Protein AF-A0A4S0Q0R1-F1 (afdb_monomer_lite)

Radius of gyration: 21.29 Å; chains: 1; bounding box: 34×56×40 Å

Structure (mmCIF, N/CA/C/O backbone):
data_AF-A0A4S0Q0R1-F1
#
_entry.id   AF-A0A4S0Q0R1-F1
#
loop_
_atom_site.group_PDB
_atom_site.id
_atom_site.type_symbol
_atom_site.label_atom_id
_atom_site.label_alt_id
_atom_site.label_comp_id
_atom_site.label_asym_id
_atom_site.label_entity_id
_atom_site.label_seq_id
_atom_site.pdbx_PDB_ins_code
_atom_site.Cartn_x
_atom_site.Cartn_y
_atom_site.Cartn_z
_atom_site.occupancy
_atom_site.B_iso_or_equiv
_atom_site.auth_seq_id
_atom_site.auth_comp_id
_atom_site.auth_asym_id
_atom_site.auth_atom_id
_atom_site.pdbx_PDB_model_num
ATOM 1 N N . GLU A 1 1 ? 9.902 -8.182 1.689 1.00 87.88 1 GLU A N 1
ATOM 2 C CA . GLU A 1 1 ? 8.488 -8.501 1.395 1.00 87.88 1 GLU A CA 1
ATOM 3 C C . GLU A 1 1 ? 7.601 -7.712 2.350 1.00 87.88 1 GLU A C 1
ATOM 5 O O . GLU A 1 1 ? 8.121 -7.197 3.335 1.00 87.88 1 GLU A O 1
ATOM 10 N N . LEU A 1 2 ? 6.324 -7.521 2.020 1.00 96.25 2 LEU A N 1
ATOM 11 C CA . LEU A 1 2 ? 5.336 -6.902 2.900 1.00 96.25 2 LEU A CA 1
ATOM 12 C C . LEU A 1 2 ? 4.499 -7.987 3.577 1.00 96.25 2 LEU A C 1
ATOM 14 O O . LEU A 1 2 ? 4.025 -8.912 2.921 1.00 96.25 2 LEU A O 1
ATOM 18 N N . GLU A 1 3 ? 4.279 -7.810 4.874 1.00 95.31 3 GLU A N 1
ATOM 19 C CA . GLU A 1 3 ? 3.415 -8.641 5.714 1.00 95.31 3 GLU A CA 1
ATOM 20 C C . GLU A 1 3 ? 2.439 -7.719 6.448 1.00 95.31 3 GLU A C 1
ATOM 22 O O . GLU A 1 3 ? 2.584 -7.415 7.631 1.00 95.31 3 GLU A O 1
ATOM 27 N N . GLY A 1 4 ? 1.487 -7.153 5.709 1.00 94.00 4 GLY A N 1
ATOM 28 C CA . GLY A 1 4 ? 0.508 -6.226 6.261 1.00 94.00 4 GLY A CA 1
ATOM 29 C C . GLY A 1 4 ? -0.904 -6.680 5.956 1.00 94.00 4 GLY A C 1
ATOM 30 O O . GLY A 1 4 ? -1.139 -7.284 4.927 1.00 94.00 4 GLY A O 1
ATOM 31 N N . HIS A 1 5 ? -1.866 -6.288 6.790 1.00 94.19 5 HIS A N 1
ATOM 32 C CA . HIS A 1 5 ? -3.262 -6.737 6.692 1.00 94.19 5 HIS A CA 1
ATOM 33 C C . HIS A 1 5 ? -3.890 -6.686 5.288 1.00 94.19 5 HIS A C 1
ATOM 35 O O . HIS A 1 5 ? -4.716 -7.535 4.981 1.00 94.19 5 HIS A O 1
ATOM 41 N N . LYS A 1 6 ? -3.514 -5.705 4.452 1.00 94.69 6 LYS A N 1
ATOM 42 C CA . LYS A 1 6 ? -4.056 -5.542 3.089 1.00 94.69 6 LYS A CA 1
ATOM 43 C C . LYS A 1 6 ? -3.083 -5.940 1.982 1.00 94.69 6 LYS A C 1
ATOM 45 O O . LYS A 1 6 ? -3.478 -6.491 0.956 1.00 94.69 6 LYS A O 1
ATOM 50 N N . LEU A 1 7 ? -1.805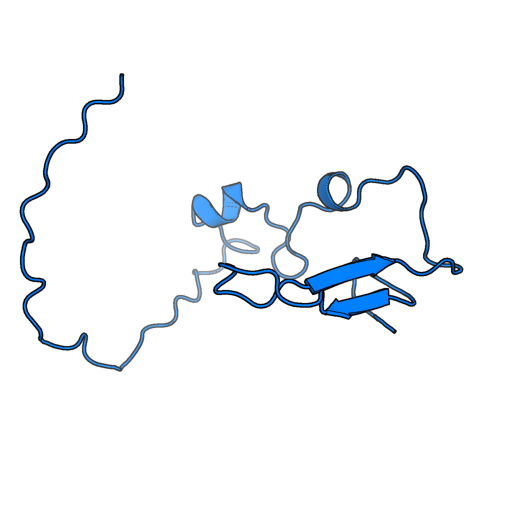 -5.598 2.156 1.00 95.69 7 LEU A N 1
ATOM 51 C CA . LEU A 1 7 ? -0.766 -5.776 1.146 1.00 95.69 7 LEU A CA 1
ATOM 52 C C . LEU A 1 7 ? 0.233 -6.819 1.634 1.00 95.69 7 LEU A C 1
ATOM 54 O O . LEU A 1 7 ? 0.849 -6.651 2.686 1.00 95.69 7 LEU A O 1
ATOM 58 N N . HIS A 1 8 ? 0.415 -7.851 0.819 1.00 95.31 8 HIS A N 1
ATOM 59 C CA . HIS A 1 8 ? 1.277 -8.987 1.113 1.00 95.31 8 HIS A CA 1
ATOM 60 C C . HIS A 1 8 ? 2.249 -9.246 -0.047 1.00 95.31 8 HIS A C 1
ATOM 62 O O . HIS A 1 8 ? 2.043 -8.761 -1.169 1.00 95.31 8 HIS A O 1
ATOM 68 N N . GLY A 1 9 ? 3.299 -10.017 0.226 1.00 96.31 9 GLY A N 1
ATOM 69 C CA . GLY A 1 9 ? 4.239 -10.522 -0.775 1.00 96.31 9 GLY A CA 1
ATOM 70 C C . GLY A 1 9 ? 5.320 -9.523 -1.184 1.00 96.31 9 GLY A C 1
ATOM 71 O O . GLY A 1 9 ? 5.652 -8.578 -0.461 1.00 96.31 9 GLY A O 1
ATOM 72 N N . ARG A 1 10 ? 5.919 -9.738 -2.354 1.00 97.62 10 ARG A N 1
ATOM 73 C CA . ARG A 1 10 ? 6.999 -8.911 -2.899 1.00 97.62 10 ARG A CA 1
ATOM 74 C C . ARG A 1 10 ? 6.472 -7.660 -3.586 1.00 97.62 10 ARG A C 1
ATOM 76 O O . ARG A 1 10 ? 5.479 -7.679 -4.321 1.00 97.62 10 ARG A O 1
ATOM 83 N N . TRP A 1 11 ? 7.207 -6.581 -3.336 1.00 97.50 11 TRP A N 1
ATOM 84 C CA . TRP A 1 11 ? 7.016 -5.254 -3.899 1.00 97.50 11 TRP A CA 1
ATOM 85 C C . TRP A 1 11 ? 8.380 -4.637 -4.196 1.00 97.50 11 TRP A C 1
ATOM 87 O O . TRP A 1 11 ? 9.335 -4.831 -3.441 1.00 97.50 11 TRP A O 1
ATOM 97 N N . HIS A 1 12 ? 8.451 -3.855 -5.266 1.00 97.44 12 HIS A N 1
ATOM 98 C CA . HIS A 1 12 ? 9.627 -3.086 -5.648 1.00 97.44 12 HIS A CA 1
ATOM 99 C C . HIS A 1 12 ? 9.364 -1.599 -5.446 1.00 97.44 12 HIS A C 1
ATOM 101 O O . HIS A 1 12 ? 8.348 -1.085 -5.909 1.00 97.44 12 HIS A O 1
ATOM 107 N N . LEU A 1 13 ? 10.296 -0.903 -4.795 1.00 97.44 13 LEU A N 1
ATOM 108 C CA . LEU A 1 13 ? 10.290 0.551 -4.681 1.00 97.44 13 LEU A CA 1
ATOM 109 C C . LEU A 1 13 ? 11.439 1.108 -5.529 1.00 97.44 13 LEU A C 1
ATOM 111 O O . LEU A 1 13 ? 12.606 1.008 -5.156 1.00 97.44 13 LEU A O 1
ATOM 115 N N . VAL A 1 14 ? 11.111 1.645 -6.701 1.00 96.75 14 VAL A N 1
ATOM 116 C CA . VAL A 1 14 ? 12.080 2.079 -7.714 1.00 96.75 14 VAL A CA 1
ATOM 117 C C . VAL A 1 14 ? 12.163 3.597 -7.720 1.00 96.75 14 VAL A C 1
ATOM 119 O O . VAL A 1 14 ? 11.168 4.273 -7.978 1.00 96.75 14 VAL A O 1
ATOM 122 N N . ARG A 1 15 ? 13.352 4.149 -7.473 1.00 95.44 15 ARG A N 1
ATOM 123 C CA . ARG A 1 15 ? 13.596 5.586 -7.637 1.00 95.44 15 ARG A CA 1
ATOM 124 C C . ARG A 1 15 ? 13.796 5.899 -9.112 1.00 95.44 15 ARG A C 1
ATOM 126 O O . ARG A 1 15 ? 14.664 5.312 -9.757 1.00 95.44 15 ARG A O 1
ATOM 133 N N . LEU A 1 16 ? 13.027 6.842 -9.638 1.00 94.69 16 LEU A N 1
ATOM 134 C CA . LEU A 1 16 ? 13.239 7.343 -10.988 1.00 94.69 16 LEU A CA 1
ATOM 135 C C . LEU A 1 16 ? 14.443 8.282 -11.024 1.00 94.69 16 LEU A C 1
ATOM 137 O O . LEU A 1 16 ? 14.721 9.013 -10.070 1.00 94.69 16 LEU A O 1
ATOM 141 N N . LYS A 1 17 ? 15.155 8.277 -12.153 1.00 92.94 17 LYS A N 1
ATOM 142 C CA . LYS A 1 17 ? 16.209 9.259 -12.403 1.00 92.94 17 LYS A CA 1
ATOM 143 C C . LYS A 1 17 ? 15.572 10.656 -12.476 1.00 92.94 17 LYS A C 1
ATOM 145 O O . LYS A 1 17 ? 14.641 10.818 -13.269 1.00 92.94 17 LYS A O 1
ATOM 150 N N . PRO A 1 18 ? 16.075 11.646 -11.717 1.00 92.81 18 PRO A N 1
ATOM 151 C CA . PRO A 1 18 ? 15.564 13.010 -11.780 1.00 92.81 18 PRO A CA 1
ATOM 152 C C . PRO A 1 18 ? 15.642 13.567 -13.202 1.00 92.81 18 PRO A C 1
ATOM 154 O O . PRO A 1 18 ? 16.668 13.421 -13.877 1.00 92.81 18 PRO A O 1
ATOM 157 N N . ARG A 1 19 ? 14.567 14.208 -13.661 1.00 90.44 19 ARG A N 1
ATOM 158 C CA . ARG A 1 19 ? 14.535 14.935 -14.939 1.00 90.44 19 ARG A CA 1
ATOM 159 C C . ARG A 1 19 ? 14.857 16.415 -14.724 1.00 90.44 19 ARG A C 1
ATOM 161 O O . ARG A 1 19 ? 14.694 16.947 -13.628 1.00 90.44 19 ARG A O 1
ATOM 168 N N . SER A 1 20 ? 15.316 17.094 -15.778 1.00 90.38 20 SER A N 1
ATOM 169 C CA . SER A 1 20 ? 15.576 18.540 -15.716 1.00 90.38 20 SER A CA 1
ATOM 170 C C . SER A 1 20 ? 14.318 19.290 -15.261 1.00 90.38 20 SER A C 1
ATOM 172 O O . SER A 1 20 ? 13.241 19.085 -15.817 1.00 90.38 20 SER A O 1
ATOM 174 N N . GLY A 1 21 ? 14.452 20.131 -14.233 1.00 89.88 21 GLY A N 1
ATOM 175 C CA . GLY A 1 21 ? 13.346 20.896 -13.647 1.00 89.88 21 GLY A CA 1
ATOM 176 C C . GLY A 1 21 ? 12.537 20.171 -12.562 1.00 89.88 21 GLY A C 1
ATOM 177 O O . GLY A 1 21 ? 11.730 20.817 -11.890 1.00 89.88 21 GLY A O 1
ATOM 178 N N . GLU A 1 22 ? 12.760 18.874 -12.322 1.00 89.25 22 GLU A N 1
ATOM 179 C CA . GLU A 1 22 ? 12.135 18.178 -11.194 1.00 89.25 22 GLU A CA 1
ATOM 180 C C . GLU A 1 22 ? 12.792 18.581 -9.870 1.00 89.25 22 GLU A C 1
ATOM 182 O O . GLU A 1 22 ? 14.008 18.523 -9.702 1.00 89.25 22 GLU A O 1
ATOM 187 N N . LYS A 1 23 ? 11.963 18.988 -8.903 1.00 88.25 23 LYS A N 1
ATOM 188 C CA . LYS A 1 23 ? 12.410 19.404 -7.562 1.00 88.25 23 LYS A CA 1
ATOM 189 C C . LYS A 1 23 ? 12.257 18.314 -6.500 1.00 88.25 23 LYS A C 1
ATOM 191 O O . LYS A 1 23 ? 12.637 18.532 -5.355 1.00 88.25 23 LYS A O 1
ATOM 196 N N . ARG A 1 24 ? 11.619 17.191 -6.837 1.00 90.19 24 ARG A N 1
ATOM 197 C CA . ARG A 1 24 ? 11.265 16.117 -5.902 1.00 90.19 24 ARG A CA 1
ATOM 198 C C . ARG A 1 24 ? 11.788 14.783 -6.404 1.00 90.19 24 ARG A C 1
ATOM 200 O O . ARG A 1 24 ? 11.903 14.573 -7.606 1.00 90.19 24 ARG A O 1
ATOM 207 N N . ASP A 1 25 ? 12.035 13.883 -5.462 1.00 92.88 25 ASP A N 1
ATOM 208 C CA . ASP A 1 25 ? 12.358 12.496 -5.762 1.00 92.88 25 ASP A CA 1
ATOM 209 C C . ASP A 1 25 ? 11.085 11.720 -6.102 1.00 92.88 25 ASP A C 1
ATOM 211 O O . ASP A 1 25 ? 10.206 11.544 -5.256 1.00 92.88 25 ASP A O 1
ATOM 215 N N . ASN A 1 26 ? 11.003 11.241 -7.342 1.00 94.38 26 ASN A N 1
ATOM 216 C CA . ASN A 1 26 ? 9.894 10.425 -7.818 1.00 94.38 26 ASN A CA 1
ATOM 217 C C . ASN A 1 26 ? 10.204 8.937 -7.619 1.00 94.38 26 ASN A C 1
ATOM 219 O O . ASN A 1 26 ? 11.252 8.444 -8.043 1.00 94.38 26 ASN A O 1
ATOM 223 N N . TRP A 1 27 ? 9.271 8.216 -7.003 1.00 96.19 27 TRP A N 1
ATOM 224 C CA . TRP A 1 27 ? 9.380 6.784 -6.733 1.00 96.19 27 TRP A CA 1
ATOM 225 C C . TRP A 1 27 ? 8.182 6.039 -7.315 1.00 96.19 27 TRP A C 1
ATOM 227 O O . TRP A 1 27 ? 7.060 6.541 -7.289 1.00 96.19 27 TRP A O 1
ATOM 237 N N . LEU A 1 28 ? 8.420 4.827 -7.807 1.00 97.00 28 LEU A N 1
ATOM 238 C CA . LEU A 1 28 ? 7.391 3.892 -8.241 1.00 97.00 28 LEU A CA 1
ATOM 239 C C . LEU A 1 28 ? 7.333 2.723 -7.265 1.00 97.00 28 LEU A C 1
ATOM 241 O O . LEU A 1 28 ? 8.358 2.107 -6.980 1.00 97.00 28 LEU A O 1
ATOM 245 N N . LEU A 1 29 ? 6.136 2.404 -6.783 1.00 96.88 29 LEU 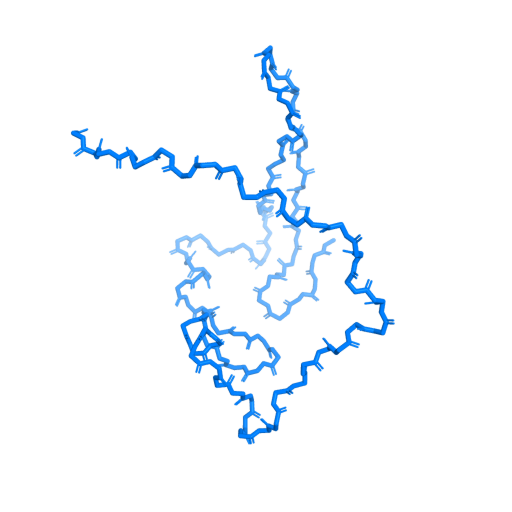A N 1
ATOM 246 C CA . LEU A 1 29 ? 5.864 1.185 -6.029 1.00 96.88 29 LEU A CA 1
ATOM 247 C C . LEU A 1 29 ? 5.187 0.183 -6.970 1.00 96.88 29 LEU A C 1
ATOM 249 O O . LEU A 1 29 ? 4.099 0.450 -7.471 1.00 96.88 29 LEU A O 1
ATOM 253 N N . ILE A 1 30 ? 5.836 -0.950 -7.227 1.00 96.19 30 ILE A N 1
ATOM 254 C CA . ILE A 1 30 ? 5.412 -1.940 -8.225 1.00 96.19 30 ILE A CA 1
ATOM 255 C C . ILE A 1 30 ? 5.213 -3.290 -7.534 1.00 96.19 30 ILE A C 1
ATOM 257 O O . ILE A 1 30 ? 6.099 -3.749 -6.810 1.00 96.19 30 ILE A O 1
ATOM 261 N N . LYS A 1 31 ? 4.063 -3.938 -7.755 1.00 96.19 31 LYS A N 1
ATOM 262 C CA . LYS A 1 31 ? 3.797 -5.296 -7.259 1.00 96.19 31 LYS A CA 1
ATOM 263 C C . LYS A 1 31 ? 4.613 -6.307 -8.067 1.00 96.19 31 LYS A C 1
ATOM 265 O O . LYS A 1 31 ? 4.577 -6.273 -9.294 1.00 96.19 31 LYS A O 1
ATOM 270 N N . SER A 1 32 ? 5.331 -7.202 -7.393 1.00 96.25 32 SER A N 1
ATOM 271 C CA . SER A 1 32 ? 6.019 -8.313 -8.063 1.00 96.25 32 SER A CA 1
ATOM 272 C C . SER A 1 32 ? 5.030 -9.406 -8.465 1.00 96.25 32 SER A C 1
ATOM 274 O O . SER A 1 32 ? 4.0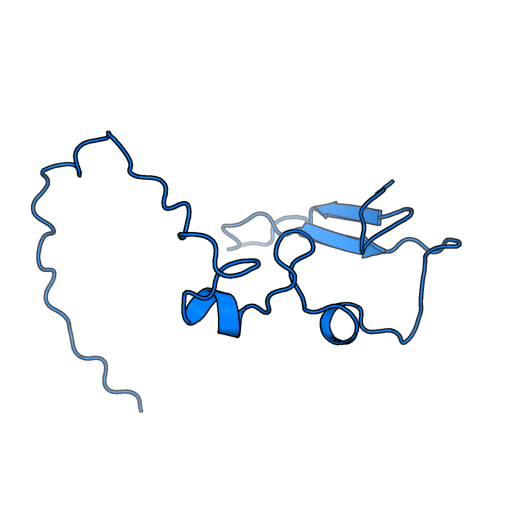34 -9.615 -7.768 1.00 96.25 32 SER A O 1
ATOM 276 N N . ASP A 1 33 ? 5.345 -10.136 -9.533 1.00 95.56 33 ASP A N 1
ATOM 277 C CA . ASP A 1 33 ? 4.616 -11.346 -9.912 1.00 95.56 33 ASP A CA 1
ATOM 278 C C . ASP A 1 33 ? 4.949 -12.478 -8.923 1.00 95.56 33 ASP A C 1
ATOM 280 O O . ASP A 1 33 ? 6.082 -12.965 -8.844 1.00 95.56 33 ASP A O 1
ATOM 284 N N . ASP A 1 34 ? 3.995 -12.787 -8.047 1.00 95.38 34 ASP A N 1
ATOM 285 C CA . ASP A 1 34 ? 4.109 -13.794 -6.996 1.00 95.38 34 ASP A CA 1
ATOM 286 C C . ASP A 1 34 ? 2.722 -14.306 -6.578 1.00 95.38 34 ASP A C 1
ATOM 288 O O . ASP A 1 34 ? 1.695 -13.850 -7.075 1.00 95.38 34 ASP A O 1
ATOM 292 N N . ALA A 1 35 ? 2.685 -15.226 -5.612 1.00 95.12 35 ALA A N 1
ATOM 293 C CA . ALA A 1 35 ? 1.445 -15.827 -5.122 1.00 95.12 35 ALA A CA 1
ATOM 294 C C . ALA A 1 35 ? 0.437 -14.830 -4.506 1.00 95.12 35 ALA A C 1
ATOM 296 O O . ALA A 1 35 ? -0.736 -15.160 -4.375 1.00 95.12 35 ALA A O 1
ATOM 297 N N . ALA A 1 36 ? 0.871 -13.628 -4.112 1.00 93.25 36 ALA A N 1
ATOM 298 C CA . ALA A 1 36 ? 0.012 -12.577 -3.568 1.00 93.25 36 ALA A CA 1
ATOM 299 C C . ALA A 1 36 ? -0.427 -11.552 -4.635 1.00 93.25 36 ALA A C 1
ATOM 301 O O . ALA A 1 36 ? -1.148 -10.602 -4.313 1.00 93.25 36 ALA A O 1
ATOM 302 N N . ALA A 1 37 ? 0.024 -11.687 -5.888 1.00 94.12 37 ALA A N 1
ATOM 303 C CA . ALA A 1 37 ? -0.424 -10.852 -6.994 1.00 94.12 37 ALA A CA 1
ATOM 304 C C . ALA A 1 37 ? -1.877 -11.188 -7.363 1.00 94.12 37 ALA A C 1
ATOM 306 O O . ALA A 1 37 ? -2.242 -12.347 -7.536 1.00 94.12 37 ALA A O 1
ATOM 307 N N . ARG A 1 38 ? -2.711 -10.150 -7.489 1.00 91.69 38 ARG A N 1
ATOM 308 C CA . ARG A 1 38 ? -4.145 -10.266 -7.794 1.00 91.69 38 ARG A CA 1
ATOM 309 C C . ARG A 1 38 ? -4.504 -9.380 -8.992 1.00 91.69 38 ARG A C 1
ATOM 311 O O . ARG A 1 38 ? -4.887 -8.224 -8.802 1.00 91.69 38 ARG A O 1
ATOM 318 N N . PRO A 1 39 ? -4.304 -9.856 -10.235 1.00 89.44 39 PRO A N 1
ATOM 319 C CA . PRO A 1 39 ? -4.618 -9.084 -11.434 1.00 89.44 39 PRO A CA 1
ATOM 320 C C . PRO A 1 39 ? -6.123 -8.807 -11.545 1.00 89.44 39 PRO A C 1
ATOM 322 O O . PRO A 1 39 ? -6.937 -9.698 -11.334 1.00 89.44 39 PRO A O 1
ATOM 325 N N . GLY A 1 40 ? -6.498 -7.577 -11.905 1.00 89.62 40 GLY A N 1
ATOM 326 C CA . GLY A 1 40 ? -7.903 -7.182 -12.094 1.00 89.62 40 GLY A CA 1
ATOM 327 C C . GLY A 1 40 ? -8.655 -6.816 -10.810 1.00 89.62 40 GLY A C 1
ATOM 328 O O . GLY A 1 40 ? -9.775 -6.315 -10.885 1.00 89.62 40 GLY A O 1
ATOM 329 N N . GLU A 1 41 ? -8.038 -6.998 -9.644 1.00 91.00 41 GLU A N 1
ATOM 330 C CA . GLU A 1 41 ? -8.585 -6.550 -8.368 1.00 91.00 41 GLU A CA 1
ATOM 331 C C . GLU A 1 41 ? -8.107 -5.138 -8.010 1.00 91.00 41 GLU A C 1
ATOM 333 O O . GLU A 1 41 ? -6.942 -4.783 -8.193 1.00 91.00 41 GLU A O 1
ATOM 338 N N . ASP A 1 42 ? -9.014 -4.333 -7.455 1.00 93.00 42 ASP A N 1
ATOM 339 C CA . ASP A 1 42 ? -8.717 -2.988 -6.964 1.00 93.00 42 ASP A CA 1
ATOM 340 C C . ASP A 1 42 ? -8.857 -2.953 -5.440 1.00 93.00 42 ASP A C 1
ATOM 342 O O . ASP A 1 42 ? -9.951 -2.796 -4.887 1.00 93.00 42 ASP A O 1
ATOM 346 N N . ILE A 1 43 ? -7.720 -3.094 -4.756 1.00 93.31 43 ILE A N 1
ATOM 347 C CA . ILE A 1 43 ? -7.655 -3.117 -3.291 1.00 93.31 43 ILE A CA 1
ATOM 348 C C . ILE A 1 43 ? -8.191 -1.829 -2.653 1.00 93.31 43 ILE A C 1
ATOM 350 O O . ILE A 1 43 ? -8.693 -1.864 -1.530 1.00 93.31 43 ILE A O 1
ATOM 354 N N . LEU A 1 44 ? -8.133 -0.694 -3.359 1.00 93.44 44 LEU A N 1
ATOM 355 C CA . LEU A 1 44 ? -8.621 0.584 -2.842 1.00 93.44 44 LEU A CA 1
ATOM 356 C C . LEU A 1 44 ? -10.150 0.593 -2.741 1.00 93.44 44 LEU A C 1
ATOM 358 O O . LEU A 1 44 ? -10.699 1.192 -1.818 1.00 93.44 44 LEU A O 1
ATOM 362 N N . LYS A 1 45 ? -10.830 -0.101 -3.661 1.00 94.50 45 LYS A N 1
ATOM 363 C CA . LYS A 1 45 ? -12.291 -0.254 -3.660 1.00 94.50 45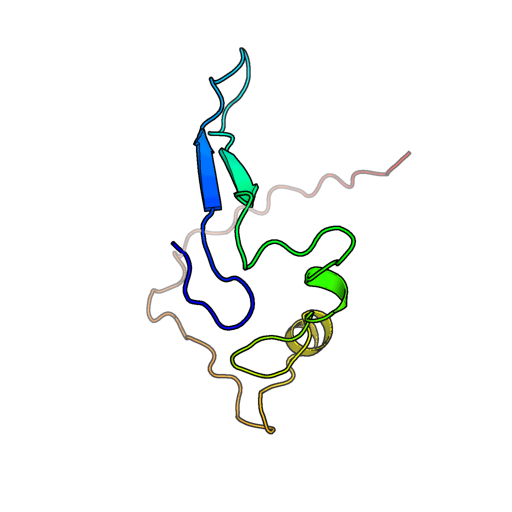 LYS A CA 1
ATOM 364 C C . LYS A 1 45 ? -12.759 -1.386 -2.759 1.00 94.50 45 LYS A C 1
ATOM 366 O O . LYS A 1 45 ? -13.786 -1.247 -2.103 1.00 94.50 45 LYS A O 1
ATOM 371 N N . GLN A 1 46 ? -12.032 -2.500 -2.742 1.00 93.75 46 GLN A N 1
ATOM 372 C CA . GLN A 1 46 ? -12.402 -3.670 -1.944 1.00 93.75 46 GLN A CA 1
ATOM 373 C C . GLN A 1 46 ? -12.219 -3.418 -0.445 1.00 93.75 46 GLN A C 1
ATOM 375 O O . GLN A 1 46 ? -13.077 -3.775 0.360 1.00 93.75 46 GLN A O 1
ATOM 380 N N . GLU A 1 47 ? -11.120 -2.765 -0.061 1.00 94.75 47 GLU A N 1
ATOM 381 C CA . GLU A 1 47 ? -10.775 -2.534 1.338 1.00 94.75 47 GLU A CA 1
ATOM 382 C C . GLU A 1 47 ? -10.489 -1.049 1.619 1.00 94.75 47 GLU A C 1
ATOM 384 O O . GLU A 1 47 ? -9.365 -0.683 1.970 1.00 94.75 47 GLU A O 1
ATOM 389 N N . PRO A 1 48 ? -11.486 -0.151 1.536 1.00 95.81 48 PRO A N 1
ATOM 390 C CA . PRO A 1 48 ? -11.271 1.285 1.745 1.00 95.81 48 PRO A CA 1
ATOM 391 C C . PRO A 1 48 ? -11.071 1.654 3.225 1.00 95.81 48 PRO A C 1
ATOM 393 O O . PRO A 1 48 ? -10.474 2.675 3.560 1.00 95.81 48 PRO A O 1
ATOM 396 N N . LYS A 1 49 ? -11.558 0.815 4.143 1.00 95.88 49 LYS A N 1
ATOM 397 C CA . LYS A 1 49 ? -11.632 1.119 5.578 1.00 95.88 49 LYS A CA 1
ATOM 398 C C . LYS A 1 49 ? -10.269 1.069 6.264 1.00 95.88 49 LYS A C 1
ATOM 400 O O . LYS A 1 49 ? -9.420 0.236 5.952 1.00 95.88 49 LYS A O 1
ATOM 405 N N . SER A 1 50 ? -10.068 1.929 7.252 1.00 93.56 50 SER A N 1
ATOM 406 C CA . SER A 1 50 ? -8.912 1.910 8.146 1.00 93.56 50 SER A CA 1
ATOM 407 C C . SER A 1 50 ? -8.790 0.561 8.854 1.00 93.56 50 SER A C 1
ATOM 409 O O . SER A 1 50 ? -9.740 0.094 9.474 1.00 93.56 50 SER A O 1
ATOM 411 N N . VAL A 1 51 ? -7.593 -0.030 8.843 1.00 94.12 51 VAL A N 1
ATOM 412 C CA . VAL A 1 51 ? -7.313 -1.296 9.547 1.00 94.12 51 VAL A CA 1
ATOM 413 C C . VAL A 1 51 ? -7.468 -1.146 11.064 1.00 94.12 51 VAL A C 1
ATOM 415 O O . VAL A 1 51 ? -7.867 -2.081 11.747 1.00 94.12 51 VAL A O 1
ATOM 418 N N . LYS A 1 52 ? -7.169 0.040 11.609 1.00 90.44 52 LYS A N 1
ATOM 419 C CA . LYS A 1 52 ? -7.199 0.279 13.060 1.00 90.44 52 LYS A CA 1
ATOM 420 C C . LYS A 1 52 ? -8.597 0.600 13.576 1.00 90.44 52 LYS A C 1
ATOM 422 O O . LYS A 1 52 ? -8.976 0.134 14.644 1.00 90.44 52 LYS A O 1
ATOM 427 N N . SER A 1 53 ? -9.328 1.453 12.859 1.00 89.56 53 SER A N 1
ATOM 428 C CA . SER A 1 53 ? -10.614 1.994 13.321 1.00 89.56 53 SER A CA 1
ATOM 429 C C . SER A 1 53 ? -11.826 1.410 12.604 1.00 89.56 53 SER A C 1
ATOM 431 O O . SER A 1 53 ? -12.934 1.558 13.107 1.00 89.56 53 SER A O 1
ATOM 433 N N . GLY A 1 54 ? -11.640 0.777 11.443 1.00 92.56 54 GLY A N 1
ATOM 434 C CA . GLY A 1 54 ? -12.728 0.316 10.580 1.00 92.56 54 GLY A CA 1
ATOM 435 C C . GLY A 1 54 ? -13.463 1.437 9.838 1.00 92.56 54 GLY A C 1
ATOM 436 O O . GLY A 1 54 ? -14.432 1.152 9.141 1.00 92.56 54 GLY A O 1
ATOM 437 N N . LEU A 1 55 ? -13.011 2.687 9.976 1.00 92.62 55 LEU A N 1
ATOM 438 C CA . LEU A 1 55 ? -13.653 3.867 9.394 1.00 92.62 55 LEU A CA 1
ATOM 439 C C . LEU A 1 55 ? -13.101 4.198 8.009 1.00 92.62 55 LEU A C 1
ATOM 441 O O . LEU A 1 55 ? -11.930 3.944 7.717 1.00 92.62 55 LEU A O 1
ATOM 445 N N . THR A 1 56 ? -13.943 4.798 7.185 1.00 93.81 56 THR A N 1
ATOM 446 C CA . THR A 1 56 ? -13.589 5.418 5.902 1.00 93.81 56 THR A CA 1
ATOM 447 C C . THR A 1 56 ? -12.917 6.784 6.096 1.00 93.81 56 THR A C 1
ATOM 449 O O . THR A 1 56 ? -12.861 7.310 7.210 1.00 93.81 56 THR A O 1
ATOM 452 N N . ILE A 1 57 ? -12.369 7.357 5.019 1.00 90.81 57 ILE A N 1
ATOM 453 C CA . ILE A 1 57 ? -11.723 8.681 5.065 1.00 90.81 57 ILE A CA 1
ATOM 454 C C . ILE A 1 57 ? -12.760 9.759 5.389 1.00 90.81 57 ILE A C 1
ATOM 456 O O . ILE A 1 57 ? -12.491 10.650 6.192 1.00 90.81 57 ILE A O 1
ATOM 460 N N . GLU A 1 58 ? -13.952 9.637 4.813 1.00 92.75 58 GLU A N 1
ATOM 461 C CA . GLU A 1 58 ? -15.079 10.544 4.995 1.00 92.75 58 GLU A CA 1
ATOM 462 C C . GLU A 1 58 ? -15.524 10.556 6.461 1.00 92.75 58 GLU A C 1
ATOM 464 O O . GLU A 1 58 ? -15.594 11.612 7.082 1.00 92.75 58 GLU A O 1
ATOM 469 N N . GLU A 1 59 ? -15.709 9.379 7.065 1.00 89.88 59 GLU A N 1
ATOM 470 C CA . GLU A 1 59 ? -16.093 9.256 8.476 1.00 89.88 59 GLU A CA 1
ATOM 471 C C . GLU A 1 59 ? -15.036 9.830 9.429 1.00 89.88 59 GLU A C 1
ATOM 473 O O . GLU A 1 59 ? -15.376 10.434 10.447 1.00 89.88 59 GLU A O 1
ATOM 478 N N . VAL A 1 60 ? -13.750 9.665 9.106 1.00 88.06 60 VAL A N 1
ATOM 479 C CA . VAL A 1 60 ? -12.663 10.294 9.869 1.00 88.06 60 VAL A CA 1
ATOM 480 C C . VAL A 1 60 ? -12.707 11.819 9.716 1.00 88.06 60 VAL A C 1
ATOM 482 O O . VAL A 1 60 ? -12.506 12.526 10.703 1.00 88.06 60 VAL A O 1
ATOM 485 N N . GLY A 1 61 ? -13.011 12.328 8.518 1.00 87.06 61 GLY A N 1
ATOM 486 C CA . GLY A 1 61 ? -13.202 13.757 8.252 1.00 87.06 61 GLY A CA 1
ATOM 487 C C . GLY A 1 61 ? -14.387 14.366 9.010 1.00 87.06 61 GLY A C 1
ATOM 488 O O . GLY A 1 61 ? -14.297 15.496 9.481 1.00 87.06 61 GLY A O 1
ATOM 489 N N . GLU A 1 62 ? -15.456 13.592 9.212 1.00 88.88 62 GLU A N 1
ATOM 490 C CA . GLU A 1 62 ? -16.617 13.951 10.042 1.00 88.88 62 GLU A CA 1
ATOM 491 C C . GLU A 1 62 ? -16.332 13.885 11.556 1.00 88.88 62 GLU A C 1
ATOM 493 O O . GLU A 1 62 ? -17.189 14.229 12.370 1.00 88.88 62 GLU A O 1
ATOM 498 N N . GLY A 1 63 ? -15.142 13.433 11.965 1.00 83.12 63 GLY A N 1
ATOM 499 C CA . GLY A 1 63 ? -14.757 13.323 13.372 1.00 83.12 63 GLY A CA 1
ATOM 500 C C . GLY A 1 63 ? -15.303 12.082 14.082 1.00 83.12 63 GLY A C 1
ATOM 501 O O . GLY A 1 63 ? -15.265 12.020 15.315 1.00 83.12 63 GLY A O 1
ATOM 502 N N . LYS A 1 64 ? -15.784 11.073 13.340 1.00 85.75 64 LYS A N 1
ATOM 503 C CA . LYS A 1 64 ? -16.174 9.788 13.931 1.00 85.75 64 LYS A CA 1
ATOM 504 C C . LYS A 1 64 ? -14.950 9.062 14.474 1.00 85.75 64 LYS A C 1
ATOM 506 O O . LYS A 1 64 ? -13.831 9.161 13.969 1.00 85.75 64 LYS A O 1
ATOM 511 N N . THR A 1 65 ? -15.181 8.276 15.513 1.00 84.06 65 THR A N 1
ATOM 512 C CA . THR A 1 65 ? -14.139 7.530 16.210 1.00 84.06 65 THR A CA 1
ATOM 513 C C . THR A 1 65 ? -14.479 6.053 16.270 1.00 84.06 65 THR A C 1
ATOM 515 O O . THR A 1 65 ? -15.642 5.645 16.224 1.00 84.06 65 THR A O 1
ATOM 518 N N . ALA A 1 66 ? -13.440 5.225 16.384 1.00 80.38 66 ALA A N 1
ATOM 519 C CA . ALA A 1 66 ? -13.626 3.794 16.548 1.00 80.38 66 ALA A CA 1
ATOM 520 C C . ALA A 1 66 ? -14.482 3.526 17.798 1.00 80.38 66 ALA A C 1
ATOM 522 O O . ALA A 1 66 ? -14.104 3.915 18.904 1.00 80.38 66 ALA A O 1
ATOM 523 N N . LYS A 1 67 ? -15.624 2.851 17.618 1.00 76.31 67 LYS A N 1
ATOM 524 C CA . LYS A 1 67 ? -16.509 2.394 18.706 1.00 76.31 67 LYS A CA 1
ATOM 525 C C . LYS A 1 67 ? -16.999 3.511 19.650 1.00 76.31 67 LYS A C 1
ATOM 527 O O . LYS A 1 67 ? -17.206 3.256 20.832 1.00 76.31 67 LYS A O 1
ATOM 532 N N . GLY A 1 68 ? -17.148 4.746 19.161 1.00 66.75 68 GLY A N 1
ATOM 533 C CA . GLY A 1 68 ? -17.604 5.879 19.982 1.00 66.75 68 GLY A CA 1
ATOM 534 C C . GLY A 1 68 ? -16.594 6.344 21.040 1.00 66.75 68 GLY A C 1
ATOM 535 O O . GLY A 1 68 ? -16.951 7.076 21.961 1.00 66.75 68 GLY A O 1
ATOM 536 N N . ALA A 1 69 ? -15.327 5.928 20.934 1.00 71.25 69 ALA A N 1
ATOM 537 C CA . ALA A 1 69 ? -14.267 6.387 21.824 1.00 71.25 69 ALA A CA 1
ATOM 538 C C . ALA A 1 69 ? -14.036 7.902 21.679 1.00 71.25 69 ALA A C 1
ATOM 540 O O . ALA A 1 69 ? -14.249 8.479 20.618 1.00 71.25 69 ALA A O 1
ATOM 541 N N . LYS A 1 70 ? -13.544 8.581 22.717 1.00 70.62 70 LYS A N 1
ATOM 542 C CA . LYS A 1 70 ? -13.157 9.993 22.567 1.00 70.62 70 LYS A CA 1
ATOM 543 C C . LYS A 1 70 ? -11.996 10.107 21.563 1.00 70.62 70 LYS A C 1
ATOM 545 O O . LYS A 1 70 ? -11.078 9.281 21.629 1.00 70.62 70 LYS A O 1
ATOM 550 N N . PRO A 1 71 ? -12.002 11.091 20.643 1.00 68.69 71 PRO A N 1
ATOM 551 C CA . PRO A 1 71 ? -10.910 11.257 19.694 1.00 68.69 71 PRO A CA 1
ATOM 552 C C . PRO A 1 71 ? -9.618 11.515 20.470 1.00 68.69 71 PRO A C 1
ATOM 554 O O . PRO A 1 71 ? -9.538 12.436 21.283 1.00 68.69 71 PRO A O 1
ATOM 557 N N . LYS A 1 72 ? -8.601 10.675 20.247 1.00 73.44 72 LYS A N 1
ATOM 558 C CA . LYS A 1 72 ? -7.280 10.850 20.859 1.00 73.44 72 LYS A CA 1
ATOM 559 C C . LYS A 1 72 ? -6.539 11.948 20.101 1.00 73.44 72 LYS A C 1
ATOM 561 O O . LYS A 1 72 ? -5.702 11.672 19.246 1.00 73.44 72 LYS A O 1
ATOM 566 N N . VAL A 1 73 ? -6.903 13.192 20.388 1.00 75.25 73 VAL A N 1
ATOM 567 C CA . VAL A 1 73 ? -6.255 14.371 19.818 1.00 75.25 73 VAL A CA 1
ATOM 568 C C . VAL A 1 73 ? -4.937 14.583 20.546 1.00 75.25 73 VAL A C 1
ATOM 570 O O . VAL A 1 73 ? -4.894 14.703 21.770 1.00 75.25 73 VAL A O 1
ATOM 573 N N . TRP A 1 74 ? -3.838 14.584 19.797 1.00 80.25 74 TRP A N 1
ATOM 574 C CA . TRP A 1 74 ? -2.550 14.962 20.353 1.00 80.25 74 TRP A CA 1
ATOM 575 C C . TRP A 1 74 ? -2.511 16.480 20.536 1.00 80.25 74 TRP A C 1
ATOM 577 O O . TRP A 1 74 ? -2.577 17.232 19.564 1.00 80.25 74 TRP A O 1
ATOM 587 N N . HIS A 1 75 ? -2.395 16.924 21.784 1.00 79.44 75 HIS A N 1
ATOM 588 C CA . HIS A 1 75 ? -2.113 18.315 22.104 1.00 79.44 75 HIS A CA 1
ATOM 589 C C . HIS A 1 75 ? -0.596 18.503 22.172 1.00 79.44 75 HIS A C 1
ATOM 591 O O . HIS A 1 75 ? 0.087 17.926 23.017 1.00 79.44 75 HIS A O 1
ATOM 597 N N . SER A 1 76 ? -0.062 19.296 21.247 1.00 78.56 76 SER A N 1
ATOM 598 C CA . SER A 1 76 ? 1.327 19.741 21.288 1.00 78.56 76 SER A CA 1
ATOM 599 C C . SER A 1 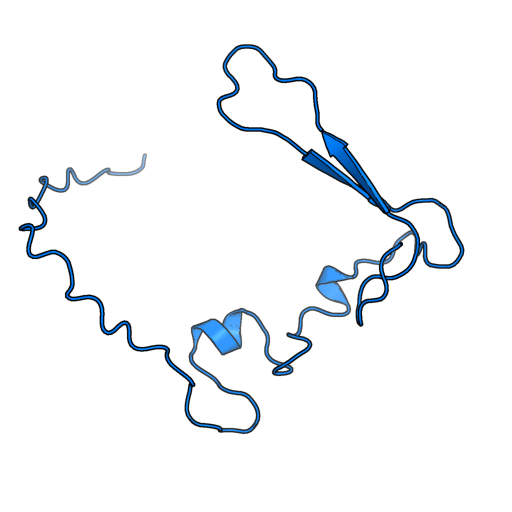76 ? 1.534 20.677 22.483 1.00 78.56 76 SER A C 1
ATOM 601 O O . SER A 1 76 ? 0.958 21.760 22.510 1.00 78.56 76 SER A O 1
ATOM 603 N N . ASN A 1 77 ? 2.435 20.320 23.405 1.00 79.12 77 ASN A N 1
ATOM 604 C CA . ASN A 1 77 ? 2.937 21.243 24.438 1.00 79.12 77 ASN A CA 1
ATOM 605 C C . ASN A 1 77 ? 3.946 22.265 23.887 1.00 79.12 77 ASN A C 1
ATOM 607 O O . ASN A 1 77 ? 4.480 23.078 24.638 1.00 79.12 77 ASN A O 1
ATOM 611 N N . LYS A 1 78 ? 4.240 22.232 22.581 1.00 72.44 78 LYS A N 1
ATOM 612 C CA . LYS A 1 78 ? 5.036 23.278 21.948 1.00 72.44 78 LYS A CA 1
ATOM 613 C C . LYS A 1 78 ? 4.161 24.530 21.853 1.00 72.44 78 LYS A C 1
ATOM 615 O O . LYS A 1 78 ? 3.116 24.452 21.199 1.00 72.44 78 LYS A O 1
ATOM 620 N N . PRO A 1 79 ? 4.556 25.662 22.463 1.00 65.94 79 PRO A N 1
ATOM 621 C CA . PRO A 1 79 ? 3.841 26.907 22.249 1.00 65.94 79 PRO A CA 1
ATOM 622 C C . PRO A 1 79 ? 3.824 27.179 20.745 1.00 65.94 79 PRO A C 1
ATOM 624 O O . PRO A 1 79 ? 4.856 27.046 20.075 1.00 65.94 79 PRO A O 1
ATOM 627 N N . ALA A 1 80 ? 2.647 27.505 20.203 1.00 63.53 80 ALA A N 1
ATOM 628 C CA . ALA A 1 80 ? 2.556 28.047 18.856 1.00 63.53 80 ALA A CA 1
ATOM 629 C C . ALA A 1 80 ? 3.563 29.194 18.795 1.00 63.53 80 ALA A C 1
ATOM 631 O O . ALA A 1 80 ? 3.512 30.086 19.643 1.00 63.53 80 ALA A O 1
ATOM 632 N N . ALA A 1 81 ? 4.535 29.111 17.881 1.00 66.19 81 ALA A N 1
ATOM 633 C CA . ALA A 1 81 ? 5.544 30.146 17.761 1.00 66.19 81 ALA A CA 1
ATOM 634 C C . ALA A 1 81 ? 4.800 31.477 17.649 1.00 66.19 81 ALA A C 1
ATOM 636 O O . ALA A 1 81 ? 4.003 31.666 16.730 1.00 66.19 81 ALA A O 1
ATOM 637 N N . THR A 1 82 ? 5.012 32.357 18.623 1.00 56.41 82 THR A N 1
ATOM 638 C CA . THR A 1 82 ? 4.496 33.722 18.693 1.00 56.41 82 THR A CA 1
ATOM 639 C C . THR A 1 82 ? 5.164 34.557 17.602 1.00 56.41 82 THR A C 1
ATOM 641 O O . THR A 1 82 ? 5.887 35.512 17.845 1.00 56.41 82 THR A O 1
ATOM 644 N N . GLY A 1 83 ? 4.952 34.171 16.352 1.00 50.28 83 GLY A N 1
ATOM 645 C CA . GLY A 1 83 ? 5.156 34.999 15.188 1.00 50.28 83 GLY A CA 1
ATOM 646 C C . GLY A 1 83 ? 3.772 35.363 14.701 1.00 50.28 83 GLY A C 1
ATOM 647 O O . GLY A 1 83 ? 3.022 34.480 14.291 1.00 50.28 83 GLY A O 1
ATOM 648 N N . LYS A 1 84 ? 3.425 36.655 14.762 1.00 42.47 84 LYS A N 1
ATOM 649 C CA . LYS A 1 84 ? 2.326 37.230 13.977 1.00 42.47 84 LYS A CA 1
ATOM 650 C C . LYS A 1 84 ? 2.297 36.515 12.628 1.00 42.47 84 LYS A C 1
ATOM 652 O O . LYS A 1 84 ? 3.232 36.684 11.841 1.00 42.47 84 LYS A O 1
ATOM 657 N N . ALA A 1 85 ? 1.244 35.748 12.356 1.00 48.22 85 ALA A N 1
ATOM 658 C CA . ALA A 1 85 ? 0.900 35.441 10.983 1.00 48.22 85 ALA A CA 1
ATOM 659 C C . ALA A 1 85 ? 0.784 36.808 10.308 1.00 48.22 85 ALA A C 1
ATOM 661 O O . ALA A 1 85 ? -0.107 37.594 10.636 1.00 48.22 85 ALA A O 1
ATOM 662 N N . ARG A 1 86 ? 1.759 37.169 9.465 1.00 40.47 86 ARG A N 1
ATOM 663 C CA . ARG A 1 86 ? 1.582 38.323 8.595 1.00 40.47 86 ARG A CA 1
ATOM 664 C C . ARG A 1 86 ? 0.338 37.987 7.792 1.00 40.47 86 ARG A C 1
ATOM 666 O O . ARG A 1 86 ? 0.352 37.022 7.032 1.00 40.47 86 ARG A O 1
ATOM 673 N N . ALA A 1 87 ? -0.729 38.748 8.014 1.00 44.66 87 ALA A N 1
ATOM 674 C CA . ALA A 1 87 ? -1.859 38.808 7.112 1.00 44.66 87 ALA A CA 1
ATOM 675 C C . ALA A 1 87 ? -1.315 39.315 5.769 1.00 44.66 87 ALA A C 1
ATOM 677 O O . ALA A 1 87 ? -1.268 40.513 5.506 1.00 44.66 87 ALA A O 1
ATOM 678 N N . GLY A 1 88 ? -0.780 38.395 4.967 1.00 43.44 88 GLY A N 1
ATOM 679 C CA . GLY A 1 88 ? -0.547 38.617 3.555 1.00 43.44 88 GLY A CA 1
ATOM 680 C C . GLY A 1 88 ? -1.922 38.761 2.931 1.00 43.44 88 GLY A C 1
ATOM 681 O O . GLY A 1 88 ? -2.739 37.849 3.032 1.00 43.44 88 GLY A O 1
ATOM 682 N N . SER A 1 89 ? -2.192 39.942 2.386 1.00 43.41 8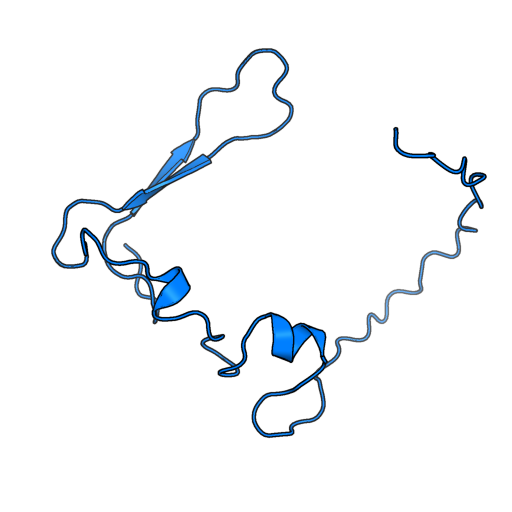9 SER A N 1
ATOM 683 C CA . SER A 1 89 ? -3.430 40.285 1.703 1.00 43.41 89 SER A CA 1
ATOM 684 C C . SER A 1 89 ? -3.861 39.159 0.762 1.00 43.41 89 SER A C 1
ATOM 686 O O . SER A 1 89 ? -3.158 38.804 -0.185 1.00 43.41 89 SER A O 1
ATOM 688 N N . ALA A 1 90 ? -5.032 38.585 1.030 1.00 45.81 90 ALA A N 1
ATOM 689 C CA . ALA A 1 90 ? -5.670 37.658 0.116 1.00 45.81 90 ALA A CA 1
ATOM 690 C C . ALA A 1 90 ? -6.038 38.429 -1.160 1.00 45.81 90 ALA A C 1
ATOM 692 O O . ALA A 1 90 ? -7.025 39.163 -1.187 1.00 45.81 90 ALA A O 1
ATOM 693 N N . LYS A 1 91 ? -5.247 38.287 -2.231 1.00 50.00 91 LYS A N 1
ATOM 694 C CA . LYS A 1 91 ? -5.763 38.566 -3.573 1.00 50.00 91 LYS A CA 1
ATOM 695 C C . LYS A 1 91 ? -6.778 37.471 -3.889 1.00 50.00 91 LYS A C 1
ATOM 697 O O . LYS A 1 91 ? -6.410 36.309 -4.033 1.00 50.00 91 LYS A O 1
ATOM 702 N N . ARG A 1 92 ? -8.053 37.862 -3.953 1.00 47.09 92 ARG A N 1
ATOM 703 C CA . ARG A 1 92 ? -9.152 37.074 -4.519 1.00 47.09 92 ARG A CA 1
ATOM 704 C C . ARG A 1 92 ? -8.744 36.659 -5.938 1.00 47.09 92 ARG A C 1
ATOM 706 O O . ARG A 1 92 ? -8.631 37.517 -6.807 1.00 47.09 92 ARG A O 1
ATOM 713 N N . LEU A 1 93 ? -8.460 35.373 -6.144 1.00 49.06 93 LEU A N 1
ATOM 714 C CA . LEU A 1 93 ? -8.399 34.789 -7.481 1.00 49.06 93 LEU A CA 1
ATOM 715 C C . LEU A 1 93 ? -9.836 34.508 -7.908 1.00 49.06 93 LEU A C 1
ATOM 717 O O . LEU A 1 93 ? -10.502 33.659 -7.317 1.00 49.06 93 LEU A O 1
ATOM 721 N N . GLU A 1 94 ? -10.312 35.255 -8.896 1.00 44.62 94 GLU A N 1
ATOM 722 C CA . GLU A 1 94 ? -11.483 34.853 -9.664 1.00 44.62 94 GLU A CA 1
ATOM 723 C C . GLU A 1 94 ? -11.033 33.796 -10.671 1.00 44.62 94 GLU A C 1
ATOM 725 O O . GLU A 1 94 ? -10.066 33.996 -11.408 1.00 44.62 94 GLU A O 1
ATOM 730 N N . PHE A 1 95 ? -11.688 32.640 -10.627 1.00 41.94 95 PHE A N 1
ATOM 731 C CA . PHE A 1 95 ? -11.521 31.591 -11.619 1.00 41.94 95 PHE A CA 1
ATOM 732 C C . PHE A 1 95 ? -12.307 31.997 -12.871 1.00 41.94 95 PHE A C 1
ATOM 734 O O . PHE A 1 95 ? -13.522 32.178 -12.792 1.00 41.94 95 PHE A O 1
ATOM 741 N N . ILE A 1 96 ? -11.600 32.147 -13.993 1.00 42.66 96 ILE A N 1
ATOM 742 C CA . ILE A 1 96 ? -12.142 31.966 -15.346 1.00 42.66 96 ILE A CA 1
ATOM 743 C C . ILE A 1 96 ? -11.712 30.573 -15.794 1.00 42.66 96 ILE A C 1
ATOM 745 O O . ILE A 1 96 ? -10.517 30.252 -15.579 1.00 42.66 96 ILE A O 1
#

Sequence (96 aa):
ELEGHKLHGRWHLVRLKPRSGEKRDNWLLIKSDDAAARPGEDILKQEPKSVKSGLTIEEVGEGKTAKGAKPKVWHSNKPAATGKARAGSAKRLEFI

Secondary structure (DSSP, 8-state):
-EE-SS-EE-EEEEEPPPPTT--S--EEEEE-SSTT--TT--HHHH--S-TTT---HHHHHTT--GGGPPP------SPPP---------------

Foldseek 3Di:
DDDDPQDDDDWDWAWDDDDPPDPDTDIDIGDDPDPRDDPPDDSCVVPQADPVQRDHPVCVVVVDGRPNDHPPDDDDPPPPPPDPPPPPDDPDDDDD

pLDDT: mean 82.31, std 17.67, range [40.47, 97.62]